Protein AF-A0A7J3XLD9-F1 (afdb_monomer_lite)

Radius of gyration: 15.13 Å; chains: 1; bounding box: 32×16×43 Å

Structure (mmCIF, N/CA/C/O backbone):
data_AF-A0A7J3XLD9-F1
#
_entry.id   AF-A0A7J3XLD9-F1
#
loop_
_atom_site.group_PDB
_atom_site.id
_atom_site.type_symbol
_atom_site.label_atom_id
_atom_site.label_alt_id
_atom_site.label_comp_id
_atom_site.label_asym_id
_atom_site.label_entity_id
_atom_site.label_seq_id
_atom_site.pdbx_PDB_ins_code
_atom_site.Cartn_x
_atom_site.Cartn_y
_atom_site.Cartn_z
_atom_site.occupancy
_atom_site.B_iso_or_equiv
_atom_site.auth_seq_id
_atom_site.auth_comp_id
_atom_site.auth_asym_id
_atom_site.auth_atom_id
_atom_site.pdbx_PDB_model_num
ATOM 1 N N . MET A 1 1 ? -3.636 1.280 6.389 1.00 95.81 1 MET A N 1
ATOM 2 C CA . MET A 1 1 ? -3.428 1.527 7.832 1.00 95.81 1 MET A CA 1
ATOM 3 C C . MET A 1 1 ? -4.687 2.157 8.393 1.00 95.81 1 MET A C 1
ATOM 5 O O . MET A 1 1 ? -5.201 3.074 7.765 1.00 95.81 1 MET A O 1
ATOM 9 N N . ILE A 1 2 ? -5.173 1.655 9.524 1.00 96.62 2 ILE A N 1
ATOM 10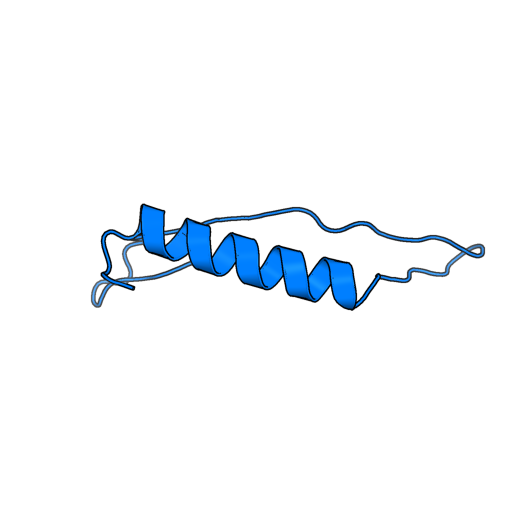 C CA . ILE A 1 2 ? -6.289 2.211 10.294 1.00 96.62 2 ILE A CA 1
ATOM 11 C C . ILE A 1 2 ? -5.743 2.647 11.656 1.00 96.62 2 ILE A C 1
ATOM 13 O O . ILE A 1 2 ? -4.931 1.935 12.254 1.00 96.62 2 ILE A O 1
ATOM 17 N N . LEU A 1 3 ? -6.184 3.819 12.108 1.00 97.19 3 LEU A N 1
ATOM 18 C CA . LEU A 1 3 ? -5.839 4.415 13.395 1.00 97.19 3 LEU A CA 1
ATOM 19 C C . LEU A 1 3 ? -7.103 4.542 14.257 1.00 97.19 3 LEU A C 1
ATOM 21 O O . LEU A 1 3 ? -8.182 4.779 13.709 1.00 97.19 3 LEU A O 1
ATOM 25 N N . ASP A 1 4 ? -6.970 4.412 15.575 1.00 95.50 4 ASP A N 1
ATOM 26 C CA . ASP A 1 4 ? -8.020 4.813 16.520 1.00 95.50 4 ASP A CA 1
ATOM 27 C C . ASP A 1 4 ? -7.972 6.326 16.829 1.00 95.50 4 ASP A C 1
ATOM 29 O O . ASP A 1 4 ? -7.162 7.077 16.275 1.00 95.50 4 ASP A O 1
ATOM 33 N N . ALA A 1 5 ? -8.861 6.795 17.711 1.00 96.38 5 ALA A N 1
ATOM 34 C CA . ALA A 1 5 ? -8.94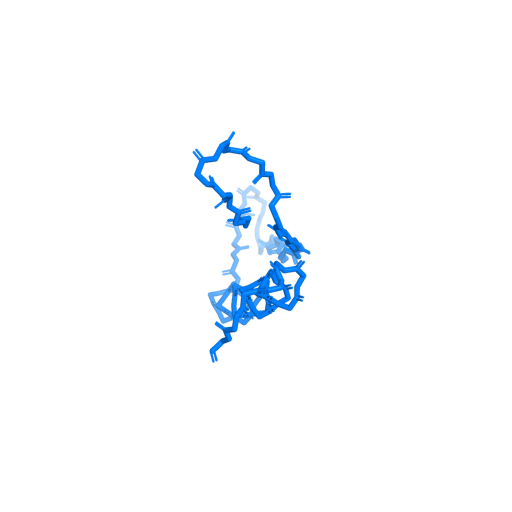5 8.204 18.099 1.00 96.38 5 ALA A CA 1
ATOM 35 C C . ALA A 1 5 ? -7.704 8.706 18.864 1.00 96.38 5 ALA A C 1
ATOM 37 O O . ALA A 1 5 ? -7.419 9.905 18.850 1.00 96.38 5 ALA A O 1
ATOM 38 N N . GLU A 1 6 ? -6.945 7.804 19.487 1.00 97.94 6 GLU A N 1
ATOM 39 C CA . GLU A 1 6 ? -5.692 8.102 20.180 1.00 97.94 6 GLU A CA 1
ATOM 40 C C . GLU A 1 6 ? -4.463 7.986 19.258 1.00 97.94 6 GLU A C 1
ATOM 42 O O . GLU A 1 6 ? -3.330 8.146 19.712 1.00 97.94 6 GLU A O 1
ATOM 47 N N . SER A 1 7 ? -4.672 7.795 17.948 1.00 96.88 7 SER A N 1
ATOM 48 C CA . SER A 1 7 ? -3.627 7.602 16.930 1.00 96.88 7 SER A CA 1
ATOM 49 C C . SER A 1 7 ? -2.822 6.306 17.072 1.00 96.88 7 SER A C 1
ATOM 51 O O . SER A 1 7 ? -1.736 6.197 16.494 1.00 96.88 7 SER A O 1
ATOM 53 N N . ASN A 1 8 ? -3.337 5.299 17.780 1.00 97.12 8 ASN A N 1
ATOM 54 C CA . ASN A 1 8 ? -2.719 3.978 17.770 1.00 97.12 8 ASN A CA 1
ATOM 55 C C . ASN A 1 8 ? -3.029 3.274 16.448 1.00 97.12 8 ASN A C 1
ATOM 57 O O . ASN A 1 8 ? -4.142 3.349 15.927 1.00 97.12 8 ASN A O 1
ATOM 61 N N . ILE A 1 9 ? -2.048 2.545 15.914 1.00 97.19 9 ILE A N 1
ATOM 62 C CA . ILE A 1 9 ? -2.252 1.692 14.741 1.00 97.19 9 ILE A CA 1
ATOM 63 C C . ILE A 1 9 ? -3.030 0.459 15.178 1.00 97.19 9 ILE A C 1
ATOM 65 O O . ILE A 1 9 ? -2.472 -0.424 15.826 1.00 97.19 9 ILE A O 1
ATOM 69 N N . ILE A 1 10 ? -4.298 0.387 14.781 1.00 97.06 10 ILE A N 1
ATOM 70 C CA . ILE A 1 10 ? -5.149 -0.766 15.082 1.00 97.06 10 ILE A CA 1
ATOM 71 C C . ILE A 1 10 ? -5.156 -1.793 13.953 1.00 97.06 10 ILE A C 1
ATOM 73 O O . ILE A 1 10 ? -5.409 -2.956 14.216 1.00 97.06 10 ILE A O 1
ATOM 77 N N . GLY A 1 11 ? -4.795 -1.422 12.720 1.00 96.94 11 GLY A N 1
ATOM 78 C CA . GLY A 1 11 ? -4.634 -2.390 11.633 1.00 96.94 11 GLY A CA 1
ATOM 79 C C . GLY A 1 11 ? -3.792 -1.878 10.473 1.00 96.94 11 GLY A C 1
ATOM 80 O O . GLY A 1 11 ? -3.768 -0.685 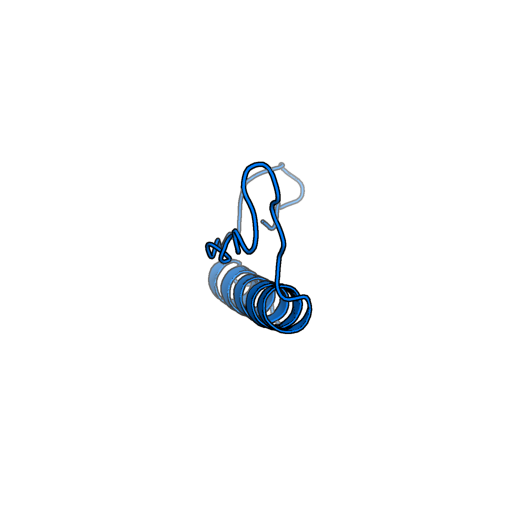10.154 1.00 96.94 11 GLY A O 1
ATOM 81 N N . TRP A 1 12 ? -3.096 -2.791 9.803 1.00 97.75 12 TRP A N 1
ATOM 82 C CA . TRP A 1 12 ? -2.286 -2.486 8.630 1.00 97.75 12 TRP A CA 1
ATOM 83 C C . TRP A 1 12 ? -2.122 -3.719 7.735 1.00 97.75 12 TRP A C 1
ATOM 85 O O . TRP A 1 12 ? -2.230 -4.861 8.184 1.00 97.75 12 TRP A O 1
ATOM 95 N N . ALA A 1 13 ? -1.866 -3.459 6.458 1.00 97.50 13 ALA A N 1
ATOM 96 C CA . ALA A 1 13 ? -1.452 -4.435 5.466 1.00 97.50 13 ALA A CA 1
ATOM 97 C C . ALA A 1 13 ? -0.645 -3.709 4.382 1.00 97.50 13 ALA A C 1
ATOM 99 O O . ALA A 1 13 ? -0.806 -2.499 4.181 1.00 97.50 13 ALA A O 1
ATOM 100 N N . TYR A 1 14 ? 0.220 -4.448 3.701 1.00 97.75 14 TYR A N 1
ATOM 101 C CA . TYR A 1 14 ? 1.074 -3.965 2.625 1.00 97.75 14 TYR A CA 1
ATOM 102 C C . TYR A 1 14 ? 1.266 -5.091 1.615 1.00 97.75 14 TYR A C 1
ATOM 104 O O . TYR A 1 14 ? 1.376 -6.247 2.011 1.00 97.75 14 TYR A O 1
ATOM 112 N N . GLU A 1 15 ? 1.314 -4.737 0.336 1.00 97.50 15 GLU A N 1
ATOM 113 C CA . GLU A 1 15 ? 1.581 -5.661 -0.760 1.00 97.50 15 GLU A CA 1
ATOM 114 C C . GLU A 1 15 ? 2.392 -4.911 -1.822 1.00 97.50 15 GLU A C 1
ATOM 116 O O . GLU A 1 15 ? 2.017 -3.809 -2.234 1.00 97.50 15 GLU A O 1
ATOM 121 N N . GLU A 1 16 ? 3.509 -5.486 -2.259 1.00 96.50 16 GLU A N 1
ATOM 122 C CA . GLU A 1 16 ? 4.323 -4.908 -3.333 1.00 96.50 16 GLU A CA 1
ATOM 123 C C . GLU A 1 16 ? 3.577 -5.004 -4.661 1.00 96.50 16 GLU A C 1
ATOM 125 O O . GLU A 1 16 ? 2.942 -6.017 -4.912 1.00 96.50 16 GLU A O 1
ATOM 130 N N . HIS A 1 17 ? 3.694 -4.023 -5.556 1.00 95.31 17 HIS A N 1
ATOM 131 C CA . HIS A 1 17 ? 3.242 -4.138 -6.949 1.00 95.31 17 HIS A CA 1
ATOM 132 C C . HIS A 1 17 ? 4.438 -4.128 -7.904 1.0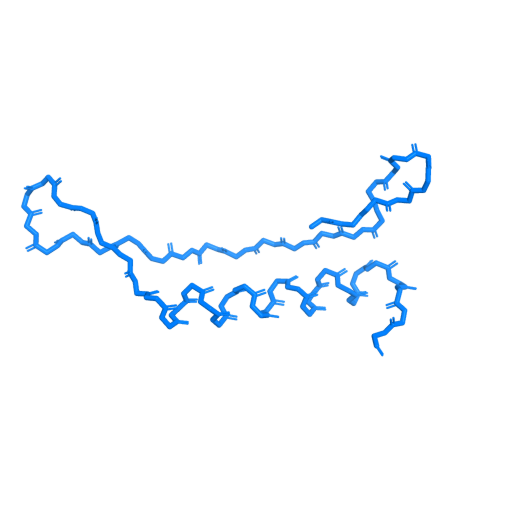0 95.31 17 HIS A C 1
ATOM 134 O O . HIS A 1 17 ? 5.515 -3.626 -7.569 1.00 95.31 17 HIS A O 1
ATOM 140 N N . ARG A 1 18 ? 4.274 -4.693 -9.100 1.00 97.12 18 ARG A N 1
ATOM 141 C CA . ARG A 1 18 ? 5.381 -4.819 -10.053 1.00 97.12 18 ARG A CA 1
ATOM 142 C C . ARG A 1 18 ? 5.739 -3.473 -10.688 1.00 97.12 18 ARG A C 1
ATOM 144 O O . ARG A 1 18 ? 4.885 -2.628 -10.969 1.00 97.12 18 ARG A O 1
ATOM 151 N N . GLN A 1 19 ? 7.034 -3.303 -10.943 1.00 97.56 19 GLN A N 1
ATOM 152 C CA . GLN A 1 19 ? 7.556 -2.282 -11.849 1.00 97.56 19 GLN A CA 1
ATOM 153 C C . GLN A 1 19 ? 7.847 -2.945 -13.196 1.00 97.56 19 GLN A C 1
ATOM 155 O O . GLN A 1 19 ? 8.517 -3.979 -13.246 1.00 97.56 19 GLN A O 1
ATOM 160 N N . ILE A 1 20 ? 7.328 -2.373 -14.277 1.00 97.88 20 ILE A N 1
ATOM 161 C CA . ILE A 1 20 ? 7.502 -2.874 -15.640 1.00 97.88 20 ILE A CA 1
ATOM 162 C C . ILE A 1 20 ? 8.477 -1.932 -16.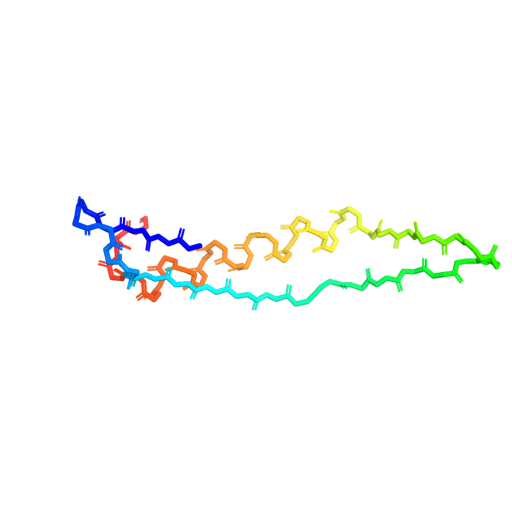353 1.00 97.88 20 ILE A C 1
ATOM 164 O O . ILE A 1 20 ? 8.259 -0.724 -16.383 1.00 97.88 20 ILE A O 1
ATOM 168 N N . TYR A 1 21 ? 9.554 -2.478 -16.921 1.00 97.56 21 TYR A N 1
ATOM 169 C CA . TYR A 1 21 ? 10.598 -1.708 -17.613 1.00 97.56 21 TYR A CA 1
ATOM 170 C C . TYR A 1 21 ? 10.620 -2.069 -19.108 1.00 97.56 21 TYR A C 1
ATOM 172 O O . TYR A 1 21 ? 11.454 -2.873 -19.530 1.00 97.56 21 TYR A O 1
ATOM 180 N N . PRO A 1 22 ? 9.697 -1.535 -19.928 1.00 96.81 22 PRO A N 1
ATOM 181 C CA . PRO A 1 22 ? 9.605 -1.905 -21.343 1.00 96.81 22 PRO A CA 1
ATOM 182 C C . PRO A 1 22 ? 10.769 -1.353 -22.177 1.00 96.81 22 PRO A C 1
ATOM 184 O O . PRO A 1 22 ? 11.136 -1.934 -23.196 1.00 96.81 22 PRO A O 1
ATOM 187 N N . MET A 1 23 ? 11.356 -0.231 -21.751 1.00 96.69 23 MET A N 1
ATOM 188 C CA . MET A 1 23 ? 12.476 0.436 -22.411 1.00 96.69 23 MET A CA 1
ATOM 189 C C . MET A 1 23 ? 13.430 1.050 -21.375 1.00 96.69 23 MET A C 1
ATOM 191 O O . MET A 1 23 ? 13.017 1.324 -20.244 1.00 96.69 23 MET A O 1
ATOM 195 N N . PRO A 1 24 ? 14.702 1.310 -21.736 1.00 97.50 24 PRO A N 1
ATOM 196 C CA . PRO A 1 24 ? 15.647 1.973 -20.845 1.00 97.50 24 PRO A CA 1
ATOM 197 C C . PRO A 1 24 ? 15.109 3.308 -20.316 1.00 97.50 24 PRO A C 1
ATOM 199 O O . PRO A 1 24 ? 14.726 4.189 -21.083 1.00 97.50 24 PRO A O 1
ATOM 202 N N . GLY A 1 25 ? 15.090 3.449 -18.991 1.00 97.31 25 GLY A N 1
ATOM 203 C CA . GLY A 1 25 ? 14.610 4.649 -18.300 1.00 97.31 25 GLY A CA 1
ATOM 204 C C . GLY A 1 25 ? 13.090 4.749 -18.132 1.00 97.31 25 GLY A C 1
ATOM 205 O O . GLY A 1 25 ? 12.635 5.695 -17.497 1.00 97.31 25 GLY A O 1
ATOM 206 N N . TRP A 1 26 ? 12.305 3.805 -18.659 1.00 98.06 26 TRP A N 1
ATOM 207 C CA . TRP A 1 26 ? 10.851 3.780 -18.481 1.00 98.06 26 TRP A CA 1
ATOM 208 C C . TRP A 1 26 ? 10.466 2.951 -17.267 1.00 98.06 26 TRP A C 1
ATOM 210 O O . TRP A 1 26 ? 11.036 1.887 -17.041 1.00 98.06 26 TRP A O 1
ATOM 220 N N . VAL A 1 27 ? 9.460 3.420 -16.535 1.00 98.06 27 VAL A N 1
ATOM 221 C CA . VAL A 1 27 ? 8.813 2.666 -15.462 1.00 98.06 27 VAL A CA 1
ATOM 222 C C . VAL A 1 27 ? 7.313 2.740 -15.687 1.00 98.06 27 VAL A C 1
ATOM 224 O O . VAL A 1 27 ? 6.738 3.826 -15.718 1.00 98.06 27 VAL A O 1
ATOM 227 N N . GLU A 1 28 ? 6.698 1.581 -15.856 1.00 98.19 28 GLU A N 1
ATOM 228 C CA . GLU A 1 28 ? 5.259 1.418 -16.011 1.00 98.19 28 GLU A CA 1
ATOM 229 C C . GLU A 1 28 ? 4.699 0.533 -14.891 1.00 98.19 28 GLU A C 1
ATOM 231 O O . GLU A 1 28 ? 5.418 -0.245 -14.254 1.00 98.19 28 GLU A O 1
ATOM 236 N N . HIS A 1 29 ? 3.391 0.641 -14.668 1.00 97.75 29 HIS A N 1
ATOM 237 C CA . HIS A 1 29 ? 2.641 -0.197 -13.738 1.00 97.75 29 HIS A CA 1
ATOM 238 C C . HIS A 1 29 ? 1.342 -0.666 -14.392 1.00 97.75 29 HIS A C 1
ATOM 240 O O . HIS A 1 29 ? 0.738 0.077 -15.167 1.00 97.75 29 HIS A O 1
ATOM 246 N N . ASP A 1 30 ? 0.894 -1.875 -14.050 1.00 97.94 30 ASP A N 1
ATOM 247 C CA . ASP A 1 30 ? -0.407 -2.385 -14.481 1.00 97.94 30 ASP A CA 1
ATOM 248 C C . ASP A 1 30 ? -1.523 -1.800 -13.586 1.00 97.94 30 ASP A C 1
ATOM 250 O O . ASP A 1 30 ? -1.530 -2.041 -12.372 1.00 97.94 30 ASP A O 1
ATOM 254 N N . PRO A 1 31 ? -2.478 -1.029 -14.142 1.00 98.06 31 PRO A N 1
ATOM 255 C CA . PRO A 1 31 ? -3.568 -0.453 -13.360 1.00 98.06 31 PRO A CA 1
ATOM 256 C C . PRO A 1 31 ? -4.498 -1.508 -12.741 1.00 98.06 31 PRO A C 1
ATOM 258 O O . PRO A 1 31 ? -5.066 -1.251 -11.677 1.00 98.06 31 PRO A O 1
ATOM 261 N N . ILE A 1 32 ? -4.654 -2.682 -13.364 1.00 98.31 32 ILE A N 1
ATOM 262 C CA . ILE A 1 32 ? -5.467 -3.774 -12.815 1.00 98.31 32 ILE A CA 1
ATOM 263 C C . ILE A 1 32 ? -4.764 -4.390 -11.607 1.00 98.31 32 ILE A C 1
ATOM 265 O O . ILE A 1 32 ? -5.392 -4.529 -10.559 1.00 98.31 32 ILE A O 1
ATOM 269 N N . GLU A 1 33 ? -3.456 -4.648 -11.696 1.00 98.19 33 GLU A N 1
ATOM 270 C CA . GLU A 1 33 ? -2.665 -5.140 -10.560 1.00 98.19 33 GLU A CA 1
ATOM 271 C C . GLU A 1 33 ? -2.727 -4.167 -9.373 1.00 98.19 33 GLU A C 1
ATOM 273 O O . GLU A 1 33 ? -2.945 -4.586 -8.234 1.00 98.19 33 GLU A O 1
ATOM 278 N N . ILE A 1 34 ? -2.580 -2.861 -9.626 1.00 98.12 34 ILE A N 1
ATOM 279 C CA . ILE A 1 34 ? -2.701 -1.833 -8.582 1.00 98.12 34 ILE A CA 1
ATOM 280 C C . ILE A 1 34 ? -4.074 -1.911 -7.915 1.00 98.12 34 ILE A C 1
ATOM 282 O O . ILE A 1 34 ? -4.168 -1.871 -6.684 1.00 98.12 34 ILE A O 1
ATOM 286 N N . TRP A 1 35 ? -5.144 -2.016 -8.704 1.00 98.25 35 TRP A N 1
ATOM 287 C CA . TRP A 1 35 ? -6.503 -2.056 -8.178 1.00 98.25 35 TRP A CA 1
ATOM 288 C C . TRP A 1 35 ? -6.762 -3.309 -7.338 1.00 98.25 35 TRP A C 1
ATOM 290 O O . TRP A 1 35 ? -7.271 -3.213 -6.217 1.00 98.25 35 TRP A O 1
ATOM 300 N N . GLU A 1 36 ? -6.367 -4.475 -7.838 1.00 98.44 36 GLU A N 1
ATOM 301 C CA . GLU A 1 36 ? -6.516 -5.750 -7.139 1.00 98.44 36 GLU A CA 1
ATOM 302 C C . GLU A 1 36 ? -5.724 -5.769 -5.829 1.00 98.44 36 GLU A C 1
ATOM 304 O O . GLU A 1 36 ? -6.268 -6.125 -4.780 1.00 98.44 36 GLU A O 1
ATOM 309 N N . LYS A 1 37 ? -4.473 -5.296 -5.846 1.00 98.31 37 LYS A N 1
ATOM 310 C CA . LYS A 1 37 ? -3.643 -5.199 -4.636 1.00 98.31 37 LYS A CA 1
ATOM 311 C C . LYS A 1 37 ? -4.194 -4.195 -3.640 1.00 98.31 37 LYS A C 1
ATOM 313 O O . LYS A 1 37 ? -4.222 -4.482 -2.447 1.00 98.31 37 LYS A O 1
ATOM 318 N N . THR A 1 38 ? -4.722 -3.067 -4.113 1.00 98.06 38 THR A N 1
ATOM 319 C CA . THR A 1 38 ? -5.415 -2.089 -3.261 1.00 98.06 38 THR A CA 1
ATOM 320 C C . THR A 1 38 ? -6.616 -2.729 -2.563 1.00 98.06 38 THR A C 1
ATOM 322 O O . THR A 1 38 ? -6.773 -2.621 -1.345 1.00 98.06 38 THR A O 1
ATOM 325 N N . ARG A 1 39 ? -7.453 -3.453 -3.314 1.00 98.00 39 ARG A N 1
ATOM 326 C CA . ARG A 1 39 ? -8.603 -4.192 -2.773 1.00 98.00 39 ARG A CA 1
ATOM 327 C C . ARG A 1 39 ? -8.188 -5.236 -1.740 1.00 98.00 39 ARG A C 1
ATOM 329 O O . ARG A 1 39 ? -8.873 -5.370 -0.723 1.00 98.00 39 ARG A O 1
ATOM 336 N N . TYR A 1 40 ? -7.096 -5.946 -2.001 1.00 97.81 40 TYR A N 1
ATOM 337 C CA . TYR A 1 40 ? -6.528 -6.930 -1.091 1.00 97.81 40 TYR A CA 1
ATOM 338 C C . TYR A 1 40 ? -6.060 -6.283 0.217 1.00 97.81 40 TYR A C 1
ATOM 340 O O . TYR A 1 40 ? -6.554 -6.654 1.279 1.00 97.81 40 TYR A O 1
ATOM 348 N N . VAL A 1 41 ? -5.205 -5.254 0.164 1.00 98.00 41 VAL A N 1
ATOM 349 C CA . VAL A 1 41 ? -4.690 -4.620 1.391 1.00 98.00 41 VAL A CA 1
ATOM 350 C C . VAL A 1 41 ? -5.789 -3.940 2.207 1.00 98.00 41 VAL A C 1
ATOM 352 O O . VAL A 1 41 ? -5.683 -3.906 3.429 1.00 98.00 41 VAL A O 1
ATOM 355 N N . ILE A 1 42 ? -6.867 -3.444 1.584 1.00 96.81 42 ILE A N 1
ATOM 356 C CA . ILE A 1 42 ? -8.047 -2.946 2.313 1.00 96.81 42 ILE A CA 1
ATOM 357 C C . ILE A 1 42 ? -8.708 -4.084 3.099 1.00 96.81 42 ILE A C 1
ATOM 359 O O . ILE A 1 42 ? -8.931 -3.940 4.299 1.00 96.81 42 ILE A O 1
ATOM 363 N N . SER A 1 43 ? -8.986 -5.214 2.439 1.00 96.12 43 SER A N 1
ATOM 364 C CA . SER A 1 43 ? -9.568 -6.400 3.083 1.00 96.12 43 SER A CA 1
ATOM 365 C C . SER A 1 43 ? -8.702 -6.886 4.246 1.00 96.12 43 SER A C 1
ATOM 367 O O . SER A 1 43 ? -9.208 -7.088 5.347 1.00 96.12 43 SER A O 1
ATOM 369 N N . GLU A 1 44 ? -7.396 -7.032 4.031 1.00 97.06 44 GLU A N 1
ATOM 370 C CA . GLU A 1 44 ? -6.482 -7.507 5.074 1.00 97.06 44 GLU A CA 1
ATOM 371 C C . GLU A 1 44 ? -6.331 -6.499 6.216 1.00 97.06 44 GLU A C 1
ATOM 373 O O . GLU A 1 44 ? -6.330 -6.884 7.383 1.00 97.06 44 GLU A O 1
ATOM 378 N N . THR A 1 45 ? -6.293 -5.197 5.914 1.00 97.25 45 THR A N 1
ATOM 379 C CA . THR A 1 45 ? -6.245 -4.160 6.955 1.00 97.25 45 THR A CA 1
ATOM 380 C C . THR A 1 45 ? -7.484 -4.222 7.852 1.00 97.25 45 THR A C 1
ATOM 382 O O . THR A 1 45 ? -7.329 -4.119 9.066 1.00 97.25 45 THR A O 1
ATOM 385 N N . LEU A 1 46 ? -8.683 -4.416 7.283 1.00 96.00 46 LEU A N 1
ATOM 386 C CA . LEU A 1 46 ? -9.936 -4.527 8.045 1.00 96.00 46 LEU A CA 1
ATOM 387 C C . LEU A 1 46 ? -9.962 -5.777 8.934 1.00 96.00 46 LEU A C 1
ATOM 389 O O . LEU A 1 46 ? -10.292 -5.691 10.116 1.00 96.00 46 LEU A O 1
ATOM 393 N N . LYS A 1 47 ? -9.538 -6.930 8.397 1.00 94.25 47 LYS A N 1
ATOM 394 C CA . LYS A 1 47 ? -9.414 -8.174 9.177 1.00 94.25 47 LYS A CA 1
ATOM 395 C C . LYS A 1 47 ? -8.463 -8.012 10.361 1.00 94.25 47 LYS A C 1
ATOM 397 O O . LYS A 1 47 ? -8.743 -8.519 11.443 1.00 94.25 47 LYS A O 1
ATOM 402 N N . HIS A 1 48 ? -7.349 -7.309 10.162 1.00 93.56 48 HIS A N 1
ATOM 403 C CA . HIS A 1 48 ? -6.371 -7.063 11.219 1.00 93.56 48 HIS A CA 1
ATOM 404 C C . HIS A 1 48 ? -6.797 -5.970 12.203 1.00 93.56 48 HIS A C 1
ATOM 406 O O . HIS A 1 48 ? -6.271 -5.953 13.311 1.00 93.56 48 HIS A O 1
ATOM 412 N N . SER A 1 49 ? -7.730 -5.081 11.837 1.00 93.75 49 SER A N 1
ATOM 413 C CA . SER A 1 49 ? -8.147 -3.973 12.703 1.00 93.75 49 SER A CA 1
ATOM 414 C C . SER A 1 49 ? -9.220 -4.313 13.729 1.00 93.75 49 SER A C 1
ATOM 416 O O . SER A 1 49 ? -9.510 -3.474 14.577 1.00 93.75 49 SER A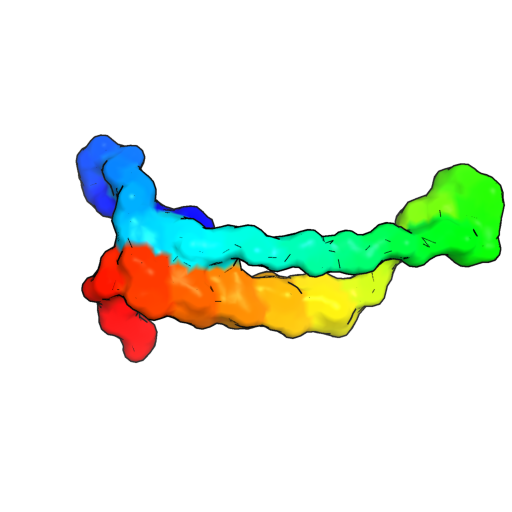 O 1
ATOM 418 N N . GLY A 1 50 ? -9.842 -5.496 13.651 1.00 88.62 50 GLY A N 1
ATOM 419 C CA . GLY A 1 50 ? -10.982 -5.845 14.510 1.00 88.62 50 GLY A CA 1
ATOM 420 C C . GLY A 1 50 ? -12.200 -4.934 14.301 1.00 88.62 50 GLY A C 1
ATOM 421 O O . GLY A 1 50 ? -13.048 -4.828 15.181 1.00 88.62 50 GLY A O 1
ATOM 422 N N . VAL A 1 51 ? -12.256 -4.255 13.151 1.00 87.62 51 VAL A N 1
ATOM 423 C CA . VAL A 1 51 ? -13.363 -3.386 12.738 1.00 87.62 51 VAL A CA 1
ATOM 424 C C . VAL A 1 51 ? -14.260 -4.212 11.828 1.00 87.62 51 VAL A C 1
ATOM 426 O O . VAL A 1 51 ? -13.765 -4.819 10.878 1.00 87.62 51 VAL A O 1
ATOM 429 N N . ASP A 1 52 ? -15.559 -4.232 12.115 1.00 76.38 52 ASP A N 1
ATOM 430 C CA . ASP A 1 52 ? -16.526 -4.949 11.285 1.00 76.38 52 ASP A CA 1
ATOM 431 C C . ASP A 1 52 ? -16.615 -4.328 9.881 1.00 76.38 52 ASP A C 1
ATOM 433 O O . ASP A 1 52 ? -16.622 -3.104 9.717 1.00 76.38 52 ASP A O 1
ATOM 437 N N . SER A 1 53 ? -16.650 -5.200 8.869 1.00 61.53 53 SER A N 1
ATOM 438 C CA . SER A 1 53 ? -16.698 -4.864 7.439 1.00 61.53 53 SER A CA 1
ATOM 439 C C . SER A 1 53 ? -18.110 -4.688 6.902 1.00 61.53 53 SER A C 1
ATOM 441 O O . SER A 1 53 ? -18.944 -5.562 7.237 1.00 61.53 53 SER A O 1
#

Secondary structure (DSSP, 8-state):
-EE-TT--EEE--------B-SSTT--B--HHHHHHHHHHHHHHHHHHHT---

Sequence (53 aa):
MILDAESNIIGWAYEEHRQIYPMPGWVEHDPIEIWEKTRYVISETLKHSGVDS

pLDDT: mean 95.73, std 5.86, range [61.53, 98.44]

Foldseek 3Di:
DDADPVRDQLFWDDDDFDWDDPDPPDTDGDPVSVVVRVVVRVVRRCVSNVHDD